Protein AF-A0A8H8DHU2-F1 (afdb_monomer)

Foldseek 3Di:
DDDDQLQRVLVVDPDPVSNLLSVLCVVLVAPDEDEDEDQELVSSLVVLLVCLQHYQEYEYAQVSHPPDDVVSVVSSVVSCVVSVHYYHYPPPDDDD

Secondary structure (DSSP, 8-state):
-PPPPHHHHHHH---HHHHHHHHHHHHHT---EEE---S-HHHHHHHHHHHGGG-SEEEE-GGG-TT--HHHHHHHHHHHHHHT-EEEE-------

InterPro domains:
  IPR001754 Orotidine 5'-phosphate decarboxylase domain [PF00215] (30-96)
  IPR011060 Ribulose-phosphate binding barrel [SSF51366] (3-96)
  IPR013785 Aldolase-type TIM barrel [G3DSA:3.20.20.70] (1-96)

pLDDT: mean 97.48, std 4.55, range [62.38, 98.88]

Structure (mmCIF, N/CA/C/O backbone):
data_AF-A0A8H8DHU2-F1
#
_entry.id   AF-A0A8H8DHU2-F1
#
loop_
_atom_site.group_PDB
_atom_site.id
_atom_site.type_symbol
_atom_site.label_atom_id
_atom_site.label_alt_id
_atom_site.label_comp_id
_atom_site.label_asym_id
_atom_site.label_entity_id
_atom_site.label_seq_id
_atom_site.pdbx_PDB_ins_code
_atom_site.Cartn_x
_atom_site.Cartn_y
_atom_site.Cartn_z
_atom_site.occupancy
_atom_site.B_iso_or_equiv
_atom_site.auth_seq_id
_atom_site.auth_comp_id
_atom_site.auth_asym_id
_atom_site.auth_atom_id
_atom_site.pdbx_PDB_model_num
ATOM 1 N N . MET A 1 1 ? 3.808 8.035 -31.736 1.00 62.38 1 MET A N 1
ATOM 2 C CA . MET A 1 1 ? 4.505 6.861 -31.164 1.00 62.38 1 MET A CA 1
ATOM 3 C C . MET A 1 1 ? 3.591 6.216 -30.139 1.00 62.38 1 MET A C 1
ATOM 5 O O . MET A 1 1 ? 2.938 6.953 -29.411 1.00 62.38 1 MET A O 1
ATOM 9 N N . ALA A 1 2 ? 3.503 4.885 -30.110 1.00 75.50 2 ALA A N 1
ATOM 10 C CA . ALA A 1 2 ? 2.768 4.183 -29.060 1.00 75.50 2 ALA A CA 1
ATOM 11 C C . ALA A 1 2 ? 3.500 4.336 -27.716 1.00 75.50 2 ALA A C 1
ATOM 13 O O . ALA A 1 2 ? 4.729 4.403 -27.685 1.00 75.50 2 ALA A O 1
ATOM 14 N N . ALA A 1 3 ? 2.751 4.423 -26.618 1.00 88.88 3 ALA A N 1
ATOM 15 C CA . ALA A 1 3 ? 3.339 4.446 -25.285 1.00 88.88 3 ALA A CA 1
ATOM 16 C C . ALA A 1 3 ? 3.963 3.080 -24.958 1.00 88.88 3 ALA A C 1
ATOM 18 O O . ALA A 1 3 ? 3.359 2.046 -25.238 1.00 88.88 3 ALA A O 1
ATOM 19 N N . LEU A 1 4 ? 5.147 3.088 -24.337 1.00 95.69 4 LEU A N 1
ATOM 20 C CA . LEU A 1 4 ? 5.771 1.874 -23.809 1.00 95.69 4 LEU A CA 1
ATOM 21 C C . LEU A 1 4 ? 4.872 1.231 -22.744 1.00 95.69 4 LEU A C 1
ATOM 23 O O . LEU A 1 4 ? 4.288 1.915 -21.895 1.00 95.69 4 LEU A O 1
ATOM 27 N N . THR A 1 5 ? 4.813 -0.094 -22.748 1.00 97.12 5 THR A N 1
ATOM 28 C CA . THR A 1 5 ? 4.132 -0.893 -21.728 1.00 97.12 5 THR A CA 1
ATOM 29 C C . THR A 1 5 ? 4.790 -0.730 -20.352 1.00 97.12 5 THR A C 1
ATOM 31 O O . THR A 1 5 ? 5.933 -0.284 -20.229 1.00 97.12 5 THR A O 1
ATOM 34 N N . TYR A 1 6 ? 4.101 -1.127 -19.274 1.00 98.06 6 TYR A N 1
ATOM 35 C CA . TYR A 1 6 ? 4.689 -1.110 -17.926 1.00 98.06 6 TYR A CA 1
ATOM 36 C C . TYR A 1 6 ? 5.974 -1.950 -17.827 1.00 98.06 6 TYR A C 1
ATOM 38 O O . TYR A 1 6 ? 6.936 -1.519 -17.194 1.00 98.06 6 TYR A O 1
ATOM 46 N N . GLY A 1 7 ? 6.014 -3.110 -18.494 1.00 97.06 7 GLY A N 1
ATOM 47 C CA . GLY A 1 7 ? 7.183 -3.992 -18.511 1.00 97.06 7 GLY A CA 1
ATOM 48 C C . GLY A 1 7 ? 8.395 -3.354 -19.191 1.00 97.06 7 GLY A C 1
ATOM 49 O O . GLY A 1 7 ? 9.490 -3.387 -18.634 1.00 97.06 7 GLY A O 1
ATOM 50 N N . GLU A 1 8 ? 8.195 -2.708 -20.341 1.00 96.94 8 GLU A N 1
ATOM 51 C CA . GLU A 1 8 ? 9.255 -1.973 -21.048 1.00 96.94 8 GLU A CA 1
ATOM 52 C C . GLU A 1 8 ? 9.730 -0.773 -20.224 1.00 96.94 8 GLU A C 1
ATOM 54 O O . GLU A 1 8 ? 10.924 -0.610 -19.984 1.00 96.94 8 GLU A O 1
ATOM 59 N N . ARG A 1 9 ? 8.801 0.022 -19.674 1.00 97.00 9 ARG A N 1
ATOM 60 C CA . ARG A 1 9 ? 9.139 1.149 -18.788 1.00 97.00 9 ARG A CA 1
ATOM 61 C C . ARG A 1 9 ? 9.996 0.707 -17.600 1.00 97.00 9 ARG A C 1
ATOM 63 O O . ARG A 1 9 ? 10.948 1.402 -17.253 1.00 97.00 9 ARG A O 1
ATOM 70 N N . ALA A 1 10 ? 9.710 -0.447 -16.995 1.00 97.12 10 ALA A N 1
ATOM 71 C CA . ALA A 1 10 ? 10.474 -0.959 -15.856 1.00 97.12 10 ALA A CA 1
ATOM 72 C C . ALA A 1 10 ? 11.963 -1.210 -16.169 1.00 97.12 10 ALA A C 1
ATOM 74 O O . ALA A 1 10 ? 12.782 -1.208 -15.248 1.00 97.12 10 ALA A O 1
ATOM 75 N N . GLN A 1 11 ? 12.327 -1.416 -17.439 1.00 95.50 11 GLN A N 1
ATOM 76 C CA . GLN A 1 11 ? 13.718 -1.604 -17.865 1.00 95.50 11 GLN A CA 1
ATOM 77 C C . GLN A 1 11 ? 14.494 -0.279 -17.925 1.00 95.50 11 GLN A C 1
ATOM 79 O O . GLN A 1 11 ? 15.710 -0.280 -17.750 1.00 95.50 11 GLN A O 1
ATOM 84 N N . HIS A 1 12 ? 13.798 0.848 -18.109 1.00 93.81 12 HIS A N 1
ATOM 85 C CA . HIS A 1 12 ? 14.408 2.161 -18.345 1.00 93.81 12 HIS A CA 1
ATOM 86 C C . HIS A 1 12 ? 14.435 3.091 -17.122 1.00 93.81 12 HIS A C 1
ATOM 88 O O . HIS A 1 12 ? 15.192 4.058 -17.110 1.00 93.81 12 HIS A O 1
ATOM 94 N N . PHE A 1 13 ? 13.632 2.839 -16.083 1.00 93.31 13 PHE A N 1
ATOM 95 C CA . PHE A 1 13 ? 13.666 3.655 -14.859 1.00 93.31 13 PHE A CA 1
ATOM 96 C C . PHE A 1 13 ? 14.945 3.403 -14.047 1.00 93.31 13 PHE A C 1
ATOM 98 O O . PHE A 1 13 ? 15.468 2.299 -14.059 1.00 93.31 13 PHE A O 1
ATOM 105 N N . ALA A 1 14 ? 15.440 4.390 -13.291 1.00 94.69 14 ALA A N 1
ATOM 106 C CA . ALA A 1 14 ? 16.547 4.191 -12.340 1.00 94.69 14 ALA A CA 1
ATOM 107 C C . ALA A 1 14 ? 16.050 3.876 -10.916 1.00 94.69 14 ALA A C 1
ATOM 109 O O . ALA A 1 14 ? 16.649 3.061 -10.219 1.00 94.69 14 ALA A O 1
ATOM 110 N N . ASN A 1 15 ? 14.926 4.477 -10.508 1.00 97.31 15 ASN A N 1
ATOM 111 C CA . ASN A 1 15 ? 14.357 4.340 -9.167 1.00 97.31 15 ASN A CA 1
ATOM 112 C C . ASN A 1 15 ? 13.891 2.885 -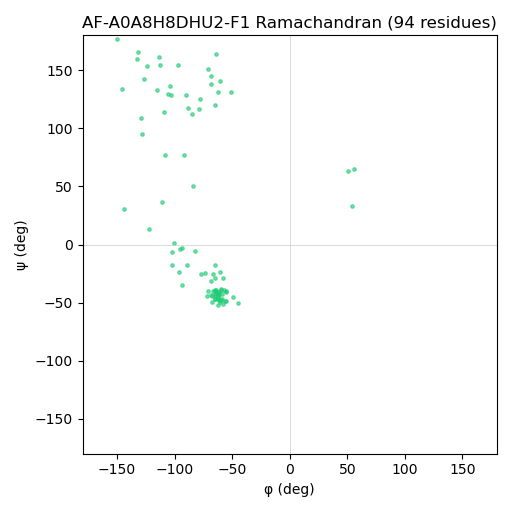8.894 1.00 97.31 15 ASN A C 1
ATOM 114 O O . ASN A 1 15 ? 12.999 2.400 -9.601 1.00 97.31 15 ASN A O 1
ATOM 118 N N . PRO A 1 16 ? 14.437 2.190 -7.872 1.00 97.62 16 PRO A N 1
ATOM 119 C CA . PRO A 1 16 ? 14.063 0.810 -7.556 1.00 97.62 16 PRO A CA 1
ATOM 120 C C . PRO A 1 16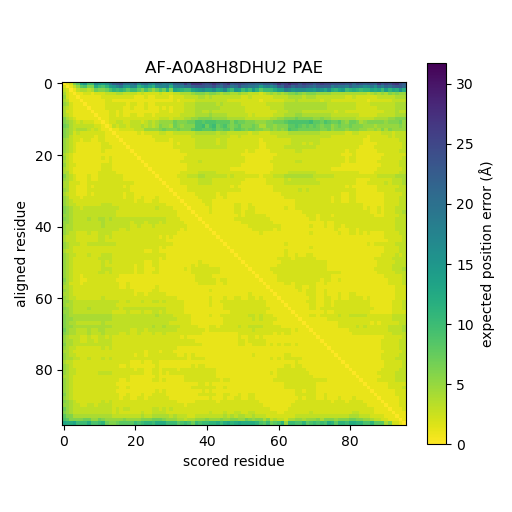 ? 12.579 0.622 -7.218 1.00 97.62 16 PRO A C 1
ATOM 122 O O . PRO A 1 16 ? 11.979 -0.349 -7.672 1.00 97.62 16 PRO A O 1
ATOM 125 N N . ALA A 1 17 ? 11.963 1.558 -6.488 1.00 97.44 17 ALA A N 1
ATOM 126 C CA . ALA A 1 17 ? 10.542 1.501 -6.144 1.00 97.44 17 ALA A CA 1
ATOM 127 C C . ALA A 1 17 ? 9.660 1.612 -7.397 1.00 97.44 17 ALA A C 1
ATOM 129 O O . ALA A 1 17 ? 8.731 0.826 -7.572 1.00 97.44 17 ALA A O 1
ATOM 130 N N . ALA A 1 18 ? 10.009 2.511 -8.323 1.00 98.00 18 ALA A N 1
ATOM 131 C CA . ALA A 1 18 ? 9.308 2.629 -9.602 1.00 98.00 18 ALA A CA 1
ATOM 132 C C . ALA A 1 18 ? 9.437 1.349 -10.446 1.00 98.00 18 ALA A C 1
ATOM 134 O O . ALA A 1 18 ? 8.449 0.889 -11.017 1.00 98.00 18 ALA A O 1
ATOM 135 N N . LYS A 1 19 ? 10.631 0.734 -10.496 1.00 98.12 19 LYS A N 1
ATOM 136 C CA . LYS A 1 19 ? 10.826 -0.562 -11.173 1.00 98.12 19 LYS A CA 1
ATOM 137 C C . LYS A 1 19 ? 9.934 -1.646 -10.574 1.00 98.12 19 LYS A C 1
ATOM 139 O O . LYS A 1 19 ? 9.311 -2.391 -11.329 1.00 98.12 19 LYS A O 1
ATOM 144 N N . SER A 1 20 ? 9.887 -1.746 -9.246 1.00 98.12 20 SER A N 1
ATOM 145 C CA . SER A 1 20 ? 9.069 -2.735 -8.541 1.00 98.12 20 SER A CA 1
ATOM 146 C C . SER A 1 20 ? 7.584 -2.545 -8.835 1.00 98.12 20 SER A C 1
ATOM 148 O O . SER A 1 20 ? 6.937 -3.506 -9.248 1.00 98.12 20 SER A O 1
ATOM 150 N N . LEU A 1 21 ? 7.077 -1.311 -8.742 1.00 98.75 21 LEU A N 1
ATOM 151 C CA . LEU A 1 21 ? 5.682 -0.996 -9.049 1.00 98.75 21 LEU A CA 1
ATOM 152 C C . LEU A 1 21 ? 5.330 -1.351 -10.499 1.00 98.75 21 LEU A C 1
ATOM 154 O O . LEU A 1 21 ? 4.349 -2.039 -10.745 1.00 98.75 21 LEU A O 1
ATOM 158 N N . LEU A 1 22 ? 6.154 -0.950 -11.469 1.00 98.56 22 LEU A N 1
ATOM 159 C CA . LEU A 1 22 ? 5.896 -1.228 -12.886 1.00 98.56 22 LEU A CA 1
ATOM 160 C C . LEU A 1 22 ? 5.920 -2.731 -13.207 1.00 98.56 22 LEU A C 1
ATOM 162 O O . LEU A 1 22 ? 5.075 -3.215 -13.963 1.00 98.56 22 LEU A O 1
ATOM 166 N N . LYS A 1 23 ? 6.856 -3.488 -12.616 1.00 98.38 23 LYS A N 1
ATOM 167 C CA . LYS A 1 23 ? 6.901 -4.956 -12.745 1.00 98.38 23 LYS A CA 1
ATOM 168 C C . LYS A 1 23 ? 5.662 -5.613 -12.139 1.00 98.38 23 LYS A C 1
ATOM 170 O O . LYS A 1 23 ? 5.132 -6.553 -12.728 1.00 98.38 23 LYS A O 1
ATOM 175 N N . LEU A 1 24 ? 5.213 -5.122 -10.987 1.00 98.62 24 LEU A N 1
ATOM 176 C CA . LEU A 1 24 ? 4.000 -5.572 -10.310 1.00 98.62 24 LEU A CA 1
ATOM 177 C C . LEU A 1 24 ? 2.768 -5.302 -11.178 1.00 98.62 24 LEU A C 1
ATOM 179 O O . LEU A 1 24 ? 2.046 -6.241 -11.499 1.00 98.62 24 LEU A O 1
ATOM 183 N N . MET A 1 25 ? 2.585 -4.066 -11.652 1.00 98.75 25 MET A N 1
ATOM 184 C CA . MET A 1 25 ? 1.478 -3.683 -12.539 1.00 98.75 25 MET A CA 1
ATOM 185 C C . MET A 1 25 ? 1.434 -4.550 -13.803 1.00 98.75 25 MET A C 1
ATOM 187 O O . MET A 1 25 ? 0.369 -4.982 -14.240 1.00 98.75 25 MET A O 1
ATOM 191 N N . HIS A 1 26 ? 2.601 -4.844 -14.388 1.00 98.31 26 HIS A N 1
ATOM 192 C CA . HIS A 1 26 ? 2.707 -5.725 -15.548 1.00 98.31 26 HIS A CA 1
ATOM 193 C C . HIS A 1 26 ? 2.295 -7.174 -15.230 1.00 98.31 26 HIS A C 1
ATOM 195 O O . HIS A 1 26 ? 1.520 -7.756 -15.989 1.00 98.31 26 HIS A O 1
ATOM 201 N N . ARG A 1 27 ? 2.782 -7.746 -14.117 1.00 98.12 27 ARG A N 1
ATOM 202 C CA . ARG A 1 27 ? 2.483 -9.126 -13.689 1.00 98.12 27 ARG A CA 1
ATOM 203 C C . ARG A 1 27 ? 1.017 -9.301 -13.288 1.00 98.12 27 ARG A C 1
ATOM 205 O O . ARG A 1 27 ? 0.380 -10.226 -13.776 1.00 98.12 27 ARG A O 1
ATOM 212 N N . LYS A 1 28 ? 0.488 -8.416 -12.438 1.00 98.50 28 LYS A N 1
ATOM 213 C CA . LYS A 1 28 ? -0.894 -8.473 -11.929 1.00 98.50 28 LYS A CA 1
ATOM 214 C C . LYS A 1 28 ? -1.933 -7.877 -12.878 1.00 98.50 28 LYS A C 1
ATOM 216 O O . LYS A 1 28 ? -3.117 -7.945 -12.593 1.00 98.50 28 LYS A O 1
ATOM 221 N N . ARG A 1 29 ? -1.505 -7.279 -13.997 1.00 98.50 29 ARG A N 1
ATOM 222 C CA . ARG A 1 29 ? -2.390 -6.630 -14.984 1.00 98.50 29 ARG A CA 1
ATOM 223 C C . ARG A 1 29 ? -3.318 -5.575 -14.373 1.00 98.50 29 ARG A C 1
ATOM 225 O O . ARG A 1 29 ? -4.408 -5.342 -14.878 1.00 98.50 29 ARG A O 1
ATOM 232 N N . THR A 1 30 ? -2.841 -4.887 -13.342 1.00 98.75 30 THR A N 1
ATOM 233 C CA . THR A 1 30 ? -3.566 -3.808 -12.675 1.00 98.75 30 THR A CA 1
ATOM 234 C C . THR A 1 30 ? -2.717 -2.550 -12.621 1.00 98.75 30 THR A C 1
ATOM 236 O O . THR A 1 30 ? -1.499 -2.592 -12.446 1.00 98.75 30 THR A O 1
ATOM 239 N N . ASN A 1 31 ? -3.373 -1.415 -12.797 1.00 98.62 31 ASN A N 1
ATOM 240 C CA . ASN A 1 31 ? -2.832 -0.087 -12.545 1.00 98.62 31 ASN A CA 1
ATOM 241 C C . ASN A 1 31 ? -3.688 0.680 -11.527 1.00 98.62 31 ASN A C 1
ATOM 243 O O . ASN A 1 31 ? -3.538 1.895 -11.392 1.00 98.62 31 ASN A O 1
ATOM 247 N N . LEU A 1 32 ? -4.591 -0.028 -10.839 1.00 98.88 32 LEU A N 1
ATOM 248 C CA . LEU A 1 32 ? -5.499 0.546 -9.866 1.00 98.88 32 LEU A CA 1
ATOM 249 C C . LEU A 1 32 ? -4.759 0.801 -8.551 1.00 98.88 32 LEU A C 1
ATOM 251 O O . LEU A 1 32 ? -4.182 -0.108 -7.948 1.00 98.88 32 LEU A O 1
ATOM 255 N N . SER A 1 33 ? -4.826 2.050 -8.103 1.00 98.88 33 SER A N 1
ATOM 256 C CA . SER A 1 33 ? -4.498 2.449 -6.739 1.00 98.88 33 SER A CA 1
ATOM 257 C C . SER A 1 33 ? -5.795 2.682 -5.976 1.00 98.88 33 SER A C 1
ATOM 259 O O . SER A 1 33 ? -6.632 3.454 -6.441 1.00 98.88 33 SER A O 1
ATOM 261 N N . VAL A 1 34 ? -5.951 2.071 -4.803 1.00 98.81 34 VAL A N 1
ATOM 262 C CA . VAL A 1 34 ? -7.130 2.284 -3.946 1.00 98.81 34 VAL A CA 1
ATOM 263 C C . VAL A 1 34 ? -6.755 3.152 -2.754 1.00 98.81 34 VAL A C 1
ATOM 265 O O . VAL A 1 34 ? -5.784 2.870 -2.057 1.00 98.81 34 VAL A O 1
ATOM 268 N N . ALA A 1 35 ? -7.536 4.206 -2.527 1.00 98.75 35 ALA A N 1
ATOM 269 C CA . ALA A 1 35 ? -7.502 5.011 -1.313 1.00 98.75 35 ALA A CA 1
ATOM 270 C C . ALA A 1 35 ? -8.453 4.401 -0.277 1.00 98.75 35 ALA A C 1
ATOM 272 O O . ALA A 1 35 ? -9.653 4.309 -0.531 1.00 98.75 35 ALA A O 1
ATOM 273 N N . VAL A 1 36 ? -7.920 3.965 0.866 1.00 98.12 36 VAL A N 1
ATOM 274 C CA . VAL A 1 36 ? -8.711 3.362 1.951 1.00 98.12 36 VAL A CA 1
ATOM 275 C C . VAL A 1 36 ? -8.783 4.347 3.114 1.00 98.12 36 VAL A C 1
ATOM 277 O O . VAL A 1 36 ? -8.070 4.217 4.105 1.00 98.12 36 VAL A O 1
ATOM 280 N N . ASP A 1 37 ? -9.627 5.365 2.964 1.00 98.44 37 ASP A N 1
ATOM 281 C CA . ASP A 1 37 ? -9.776 6.442 3.946 1.00 98.44 37 ASP A CA 1
ATOM 282 C C . ASP A 1 37 ? -10.891 6.090 4.957 1.00 98.44 37 ASP A C 1
ATOM 284 O O . ASP A 1 37 ? -12.024 6.561 4.867 1.00 98.44 37 ASP A O 1
ATOM 288 N N . VAL A 1 38 ? -10.571 5.200 5.902 1.00 98.69 38 VAL A N 1
ATOM 289 C CA . VAL A 1 38 ? -11.445 4.776 7.016 1.00 98.69 38 VAL A CA 1
ATOM 290 C C . VAL A 1 38 ? -10.741 5.006 8.352 1.00 98.69 38 VAL A C 1
ATOM 292 O O . VAL A 1 38 ? -9.515 4.972 8.411 1.00 98.69 38 VAL A O 1
ATOM 295 N N . THR A 1 39 ? -11.496 5.206 9.435 1.00 98.62 39 THR A N 1
ATOM 296 C CA . THR A 1 39 ? -10.915 5.604 10.733 1.00 98.62 39 THR A CA 1
ATOM 297 C C . THR A 1 39 ? -10.644 4.447 11.696 1.00 98.62 39 THR A C 1
ATOM 299 O O . THR A 1 39 ? -10.086 4.666 12.767 1.00 98.62 39 THR A O 1
ATOM 302 N N . LYS A 1 40 ? -11.015 3.207 11.342 1.00 98.75 40 LYS A N 1
ATOM 303 C CA . LYS A 1 40 ? -10.827 2.015 12.187 1.00 98.75 40 LYS A CA 1
ATOM 304 C C . LYS A 1 40 ? -9.852 1.020 11.565 1.00 98.75 40 LYS A C 1
ATOM 306 O O . LYS A 1 40 ? -10.024 0.618 10.410 1.00 98.75 40 LYS A O 1
ATOM 311 N N . LYS A 1 41 ? -8.900 0.528 12.365 1.00 98.50 41 LYS A N 1
ATOM 312 C CA . LYS A 1 41 ? -7.921 -0.518 12.010 1.00 98.50 41 LYS A CA 1
ATOM 313 C C . LYS A 1 41 ? -8.589 -1.736 11.371 1.00 98.50 41 LYS A C 1
ATOM 315 O O . LYS A 1 41 ? -8.121 -2.241 10.351 1.00 98.50 41 LYS A O 1
ATOM 320 N N . ALA A 1 42 ? -9.702 -2.195 11.947 1.00 98.69 42 ALA A N 1
ATOM 321 C CA . ALA A 1 42 ? -10.424 -3.371 11.462 1.00 98.69 42 ALA A CA 1
ATOM 322 C C . ALA A 1 42 ? -10.972 -3.190 10.035 1.00 98.69 42 ALA A C 1
ATOM 324 O O . ALA A 1 42 ? -10.854 -4.102 9.214 1.00 98.69 42 ALA A O 1
ATOM 325 N N . ASP A 1 43 ? -11.530 -2.019 9.721 1.00 98.81 43 ASP A N 1
ATOM 326 C CA . ASP A 1 43 ? -12.059 -1.727 8.387 1.00 98.81 43 ASP A CA 1
ATOM 327 C C . ASP A 1 43 ? -10.951 -1.562 7.355 1.00 98.81 43 ASP A C 1
ATOM 329 O O . ASP A 1 43 ? -11.076 -2.087 6.248 1.00 98.81 43 ASP A O 1
ATOM 333 N N . LEU A 1 44 ? -9.850 -0.902 7.729 1.00 98.88 44 LEU A N 1
ATOM 334 C CA . LEU A 1 44 ? -8.687 -0.746 6.858 1.00 98.88 44 LEU A CA 1
ATOM 335 C C . LEU A 1 44 ? -8.154 -2.119 6.441 1.00 98.88 44 LEU A C 1
ATOM 337 O O . LEU A 1 44 ? -8.017 -2.390 5.249 1.00 98.88 44 LEU A O 1
ATOM 341 N N . LEU A 1 45 ? -7.920 -3.011 7.407 1.00 98.88 45 LEU A N 1
ATOM 342 C CA . LEU A 1 45 ? -7.401 -4.355 7.144 1.00 98.88 45 LEU A CA 1
ATOM 343 C C . LEU A 1 45 ? -8.385 -5.210 6.338 1.00 98.88 45 LEU A C 1
ATOM 345 O O . LEU A 1 45 ? -7.969 -5.914 5.420 1.00 98.88 45 LEU A O 1
ATOM 349 N N . ARG A 1 46 ? -9.689 -5.124 6.632 1.00 98.88 46 ARG A N 1
ATOM 350 C CA . ARG A 1 46 ? -10.732 -5.836 5.880 1.00 98.88 46 ARG A CA 1
ATOM 351 C C . ARG A 1 46 ? -10.786 -5.388 4.420 1.00 98.88 46 ARG A C 1
ATOM 353 O O . ARG A 1 46 ? -10.896 -6.228 3.531 1.00 98.88 46 ARG A O 1
ATOM 360 N N . LEU A 1 47 ? -10.724 -4.081 4.167 1.00 98.88 47 LEU A N 1
ATOM 361 C CA . LEU A 1 47 ? -10.722 -3.539 2.810 1.00 98.88 47 LEU A CA 1
ATOM 362 C C . LEU A 1 47 ? -9.420 -3.884 2.084 1.00 98.88 47 LEU A C 1
ATOM 364 O O . LEU A 1 47 ? -9.485 -4.328 0.943 1.00 98.88 47 LEU A O 1
ATOM 368 N N . ALA A 1 48 ? -8.268 -3.757 2.747 1.00 98.81 48 ALA A N 1
ATOM 369 C CA . ALA A 1 48 ? -6.969 -4.125 2.189 1.00 98.81 48 ALA A CA 1
ATOM 370 C C . ALA A 1 48 ? -6.900 -5.606 1.774 1.00 98.81 48 ALA A C 1
ATOM 372 O O . ALA A 1 48 ? -6.400 -5.905 0.693 1.00 98.81 48 ALA A O 1
ATOM 373 N N . GLU A 1 49 ? -7.438 -6.520 2.590 1.00 98.81 49 GLU A N 1
ATOM 374 C CA . GLU A 1 49 ? -7.566 -7.943 2.244 1.00 98.81 49 GLU A CA 1
ATOM 375 C C . GLU A 1 49 ? -8.464 -8.136 1.014 1.00 98.81 49 GLU A C 1
ATOM 377 O O . GLU A 1 49 ? -8.085 -8.827 0.073 1.00 98.81 49 GLU A O 1
ATOM 382 N N . ALA A 1 50 ? -9.634 -7.489 0.991 1.00 98.81 50 ALA A N 1
ATOM 383 C CA . ALA A 1 50 ? -10.611 -7.658 -0.081 1.00 98.81 50 ALA A CA 1
ATOM 384 C C . ALA A 1 50 ? -10.128 -7.109 -1.435 1.00 98.81 50 ALA A C 1
ATOM 386 O O . ALA A 1 50 ? -10.377 -7.729 -2.467 1.00 98.81 50 ALA A O 1
ATOM 387 N N . VAL A 1 51 ? -9.457 -5.951 -1.447 1.00 98.75 51 VAL A N 1
ATOM 388 C CA . VAL A 1 51 ? -8.977 -5.325 -2.693 1.00 98.75 51 VAL A CA 1
ATOM 389 C C . VAL A 1 51 ? -7.581 -5.787 -3.103 1.00 98.75 51 VAL A C 1
ATOM 391 O O . VAL A 1 51 ? -7.205 -5.608 -4.259 1.00 98.75 51 VAL A O 1
ATOM 394 N N . GLY A 1 52 ? -6.811 -6.375 -2.182 1.00 98.81 52 GLY A N 1
ATOM 395 C CA . GLY A 1 52 ? -5.408 -6.743 -2.368 1.00 98.81 52 GLY A CA 1
ATOM 396 C C . GLY A 1 52 ? -5.100 -7.436 -3.703 1.00 98.81 52 GLY A C 1
AT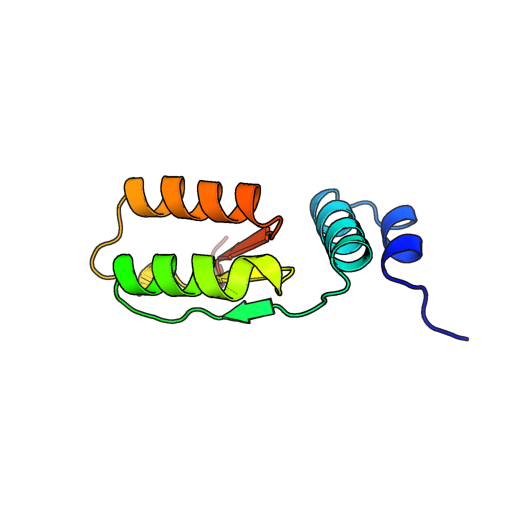OM 397 O O . GLY A 1 52 ? -4.194 -6.977 -4.408 1.00 98.81 52 GLY A O 1
ATOM 398 N N . PRO A 1 53 ? -5.843 -8.486 -4.107 1.00 98.69 53 PRO A N 1
ATOM 399 C CA . PRO A 1 53 ? -5.606 -9.191 -5.369 1.00 98.69 53 PRO A CA 1
ATOM 400 C C . PRO A 1 53 ? -5.689 -8.303 -6.621 1.00 98.69 53 PRO A C 1
ATOM 402 O O . PRO A 1 53 ? -4.967 -8.543 -7.586 1.00 98.69 53 PRO A O 1
ATOM 405 N N . GLU A 1 54 ? -6.479 -7.228 -6.584 1.00 98.75 54 GLU A N 1
ATOM 406 C CA . GLU A 1 54 ? -6.858 -6.434 -7.761 1.00 98.75 54 GLU A CA 1
ATOM 407 C C . GLU A 1 54 ? -6.090 -5.108 -7.900 1.00 98.75 54 GLU A C 1
ATOM 409 O O . GLU A 1 54 ? -6.224 -4.407 -8.906 1.00 98.75 54 GLU A O 1
ATOM 414 N N . ILE A 1 55 ? -5.268 -4.732 -6.914 1.00 98.88 55 ILE A N 1
ATOM 415 C CA . ILE A 1 55 ? -4.596 -3.421 -6.869 1.00 98.88 55 ILE A CA 1
ATOM 416 C C . ILE A 1 55 ? -3.078 -3.525 -7.034 1.00 98.88 55 ILE A C 1
ATOM 418 O O . ILE A 1 55 ? -2.461 -4.536 -6.691 1.00 98.88 55 ILE A O 1
ATOM 422 N N . CYS A 1 56 ? -2.450 -2.454 -7.526 1.00 98.88 56 CYS A N 1
ATOM 423 C CA . CYS A 1 56 ? -0.992 -2.306 -7.487 1.00 98.88 56 CYS A CA 1
ATOM 424 C C . CYS A 1 56 ? -0.502 -1.481 -6.293 1.00 98.88 56 CYS A C 1
ATOM 426 O O . CYS A 1 56 ? 0.657 -1.604 -5.892 1.00 98.88 56 CYS A O 1
ATOM 428 N N . LEU A 1 57 ? -1.367 -0.623 -5.751 1.00 98.88 57 LEU A N 1
ATOM 429 C CA . LEU A 1 57 ? -1.023 0.342 -4.717 1.00 98.88 57 LEU A CA 1
ATOM 430 C C . LEU A 1 57 ? -2.206 0.533 -3.760 1.00 98.88 57 LEU A C 1
ATOM 432 O O . LEU A 1 57 ? -3.341 0.717 -4.201 1.00 98.88 57 LEU A O 1
ATOM 436 N N . LEU A 1 58 ? -1.933 0.514 -2.460 1.00 98.88 58 LEU A N 1
ATOM 437 C CA . LEU A 1 58 ? -2.877 0.900 -1.418 1.00 98.88 58 LEU A CA 1
ATOM 438 C C . LEU A 1 58 ? -2.407 2.224 -0.819 1.00 98.88 58 LEU A C 1
ATOM 440 O O . LEU A 1 58 ? -1.330 2.295 -0.224 1.00 98.88 58 LEU A O 1
ATOM 444 N N . LYS A 1 59 ? -3.199 3.278 -1.014 1.00 98.88 59 LYS A N 1
ATOM 445 C CA . LYS A 1 59 ? -2.945 4.598 -0.441 1.00 98.88 59 LYS A CA 1
ATOM 446 C C . LYS A 1 59 ? -3.625 4.700 0.919 1.00 98.88 59 LYS A C 1
ATOM 448 O O . LYS A 1 59 ? -4.835 4.483 1.017 1.00 98.88 59 LYS A O 1
ATOM 453 N N . THR A 1 60 ? -2.871 5.101 1.928 1.00 98.88 60 THR A N 1
ATOM 454 C CA . THR A 1 60 ? -3.346 5.286 3.300 1.00 98.88 60 THR A CA 1
ATOM 455 C C . THR A 1 60 ? -3.312 6.752 3.729 1.00 98.88 60 THR A C 1
ATOM 457 O O . THR A 1 60 ? -2.660 7.583 3.094 1.00 98.88 60 THR A O 1
ATOM 460 N N . HIS A 1 61 ? -4.066 7.044 4.783 1.00 98.75 61 HIS A N 1
ATOM 461 C CA . HIS A 1 61 ? -3.870 8.161 5.701 1.00 98.75 61 HIS A CA 1
ATOM 462 C C . HIS A 1 61 ? -3.887 7.530 7.097 1.00 98.75 61 HIS A C 1
ATOM 464 O O . HIS A 1 61 ? -4.951 7.199 7.617 1.00 98.75 61 HIS A O 1
ATOM 470 N N . ILE A 1 62 ? -2.727 7.208 7.664 1.00 98.44 62 ILE A N 1
ATOM 471 C CA . ILE A 1 62 ? -2.682 6.524 8.970 1.00 98.44 62 ILE A CA 1
ATOM 472 C C . ILE A 1 62 ? -3.048 7.474 10.115 1.00 98.44 62 ILE A C 1
ATOM 474 O O . ILE A 1 62 ? -3.550 7.038 11.147 1.00 98.44 62 ILE A O 1
ATOM 478 N N . ASP A 1 63 ? -2.859 8.773 9.908 1.00 98.38 63 ASP A N 1
ATOM 479 C CA . ASP A 1 63 ? -3.183 9.840 10.853 1.00 98.38 63 ASP A CA 1
ATOM 480 C C . ASP A 1 63 ? -4.685 9.996 11.144 1.00 98.38 63 ASP A C 1
ATOM 482 O O . ASP A 1 63 ? -5.038 10.578 12.169 1.00 98.38 63 ASP A O 1
ATOM 486 N N . ILE A 1 64 ? -5.568 9.448 10.302 1.00 98.62 64 ILE A N 1
ATOM 487 C CA . ILE A 1 64 ? -7.019 9.417 10.556 1.00 98.62 64 ILE A CA 1
ATOM 488 C C . ILE A 1 64 ? -7.497 8.123 11.236 1.00 98.62 64 ILE A C 1
ATOM 490 O O . ILE A 1 64 ? -8.687 8.000 11.529 1.00 98.62 64 ILE A O 1
ATOM 494 N N . VAL A 1 65 ? -6.611 7.146 11.470 1.00 98.75 65 VAL A N 1
ATOM 495 C CA . VAL A 1 65 ? -6.962 5.876 12.123 1.00 98.75 65 VAL A CA 1
ATOM 496 C C . VAL A 1 65 ? -6.906 6.048 13.642 1.00 98.75 65 VAL A C 1
ATOM 498 O O . VAL A 1 65 ? -5.841 6.226 14.227 1.00 98.75 65 VAL A O 1
ATOM 501 N N . GLU A 1 66 ? -8.064 5.978 14.291 1.00 98.62 66 GLU A N 1
ATOM 502 C CA . GLU A 1 66 ? -8.23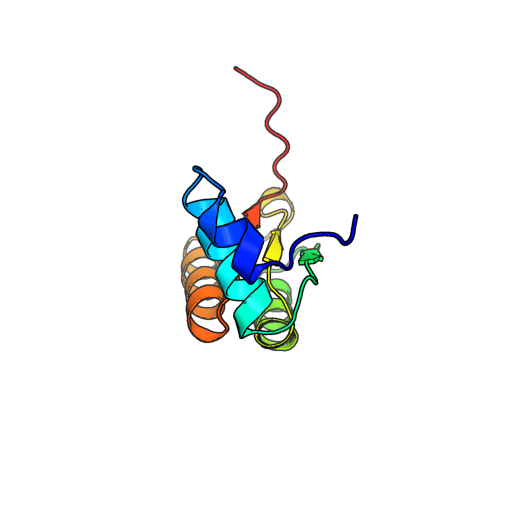9 6.291 15.716 1.00 98.62 66 GLU A CA 1
ATOM 503 C C . GLU A 1 66 ? -7.565 5.274 16.651 1.00 98.62 66 GLU A C 1
ATOM 505 O O . GLU A 1 66 ? -7.140 5.622 17.750 1.00 98.62 66 GLU A O 1
ATOM 510 N N . ASP A 1 67 ? -7.490 4.012 16.229 1.00 98.50 67 ASP A N 1
ATOM 511 C CA . ASP A 1 67 ? -6.928 2.877 16.964 1.00 98.50 67 ASP A CA 1
ATOM 512 C C . ASP A 1 67 ? -5.619 2.370 16.330 1.00 98.50 67 ASP A C 1
ATOM 514 O O . ASP A 1 67 ? -5.358 1.165 16.278 1.00 98.50 67 ASP A O 1
ATOM 518 N N . PHE A 1 68 ? -4.802 3.301 15.821 1.00 98.62 68 PHE A N 1
ATOM 519 C CA . PHE A 1 68 ? -3.489 3.007 15.248 1.00 98.62 68 PHE A CA 1
ATOM 520 C C . PHE A 1 68 ? -2.527 2.405 16.285 1.00 98.62 68 PHE A C 1
ATOM 522 O O . PHE A 1 68 ? -2.311 2.958 17.364 1.00 98.62 68 PHE A O 1
ATOM 529 N N . ASP A 1 69 ? -1.881 1.302 15.910 1.00 98.56 69 ASP A N 1
ATOM 530 C CA . ASP A 1 69 ? -0.800 0.664 16.655 1.00 98.56 69 ASP A CA 1
ATOM 531 C C . ASP A 1 69 ? 0.178 -0.065 15.714 1.00 98.56 69 ASP A C 1
ATOM 533 O O . ASP A 1 69 ? -0.008 -0.128 14.497 1.00 98.56 69 ASP A O 1
ATOM 537 N N . GLN A 1 70 ? 1.249 -0.630 16.277 1.00 98.31 70 GLN A N 1
ATOM 538 C CA . GLN A 1 70 ? 2.232 -1.390 15.497 1.00 98.31 70 GLN A CA 1
ATOM 539 C C . GLN A 1 70 ? 1.630 -2.667 14.878 1.00 98.31 70 GLN A C 1
ATOM 541 O O . GLN A 1 70 ? 2.051 -3.078 13.798 1.00 98.31 70 GLN A O 1
ATOM 546 N N . GLU A 1 71 ? 0.608 -3.261 15.507 1.00 98.62 71 GLU A N 1
ATOM 547 C CA . GLU A 1 71 ? -0.084 -4.442 14.974 1.00 98.62 71 GLU A CA 1
ATOM 548 C C . GLU A 1 71 ? -0.737 -4.137 13.616 1.00 98.62 71 GLU A C 1
ATOM 550 O O . GLU A 1 71 ? -0.642 -4.946 12.692 1.00 98.62 71 GLU A O 1
ATOM 555 N N . LEU A 1 72 ? -1.357 -2.959 13.458 1.00 98.69 72 LEU A N 1
ATOM 556 C CA . LEU A 1 72 ? -1.881 -2.502 12.167 1.00 98.69 72 LEU A CA 1
ATOM 557 C C . LEU A 1 72 ? -0.791 -2.492 11.091 1.00 98.69 72 LEU A C 1
ATOM 559 O O . LEU A 1 72 ? -1.012 -3.018 10.000 1.00 98.69 72 LEU A O 1
ATOM 563 N N . VAL A 1 73 ? 0.376 -1.917 11.393 1.00 98.69 73 VAL A N 1
ATOM 564 C CA . VAL A 1 73 ? 1.496 -1.827 10.443 1.00 98.69 73 VAL A CA 1
ATOM 565 C C . VAL A 1 73 ? 1.956 -3.222 10.026 1.00 98.69 73 VAL A C 1
ATOM 567 O O . VAL A 1 73 ? 2.051 -3.509 8.831 1.00 98.69 73 VAL A O 1
ATOM 570 N N . ASP A 1 74 ? 2.17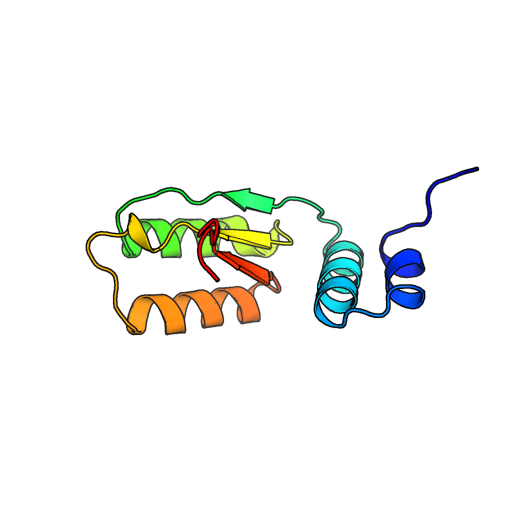9 -4.109 10.994 1.00 98.81 74 ASP A N 1
ATOM 571 C CA . ASP A 1 74 ? 2.667 -5.465 10.742 1.00 98.81 74 ASP A CA 1
ATOM 572 C C . ASP A 1 74 ? 1.674 -6.266 9.889 1.00 98.81 74 ASP A C 1
ATOM 574 O O . ASP A 1 74 ? 2.059 -6.931 8.919 1.00 98.81 74 ASP A O 1
ATOM 578 N N . ARG A 1 75 ? 0.376 -6.149 10.194 1.00 98.81 75 ARG A N 1
ATOM 579 C CA . ARG A 1 75 ? -0.687 -6.814 9.435 1.00 98.81 75 ARG A CA 1
ATOM 580 C C . ARG A 1 75 ? -0.827 -6.243 8.031 1.00 98.81 75 ARG A C 1
ATOM 582 O O . ARG A 1 75 ? -0.906 -7.022 7.086 1.00 98.81 75 ARG A O 1
ATOM 589 N N . LEU A 1 76 ? -0.801 -4.921 7.864 1.00 98.81 76 LEU A N 1
ATOM 590 C CA . LEU A 1 76 ? -0.909 -4.289 6.548 1.00 98.81 76 LEU A CA 1
ATOM 591 C C . LEU A 1 76 ? 0.284 -4.641 5.646 1.00 98.81 76 LEU A C 1
ATOM 593 O O . LEU A 1 76 ? 0.100 -4.930 4.464 1.00 98.81 76 LEU A O 1
ATOM 597 N N . VAL A 1 77 ? 1.499 -4.697 6.203 1.00 98.81 77 VAL A N 1
ATOM 598 C CA . VAL A 1 77 ? 2.693 -5.184 5.490 1.00 98.81 77 VAL A CA 1
ATOM 599 C C . VAL A 1 77 ? 2.558 -6.667 5.135 1.00 98.81 77 VAL A C 1
ATOM 601 O O . VAL A 1 77 ? 2.953 -7.071 4.039 1.00 98.81 77 VAL A O 1
ATOM 604 N N . GLY A 1 78 ? 1.982 -7.480 6.026 1.00 98.88 78 GLY A N 1
ATOM 605 C CA . GLY A 1 78 ? 1.634 -8.873 5.745 1.00 98.88 78 GLY A CA 1
ATOM 606 C C . GLY A 1 78 ? 0.716 -9.004 4.527 1.00 98.88 78 GLY A C 1
ATOM 607 O O . GLY A 1 78 ? 1.040 -9.745 3.599 1.00 98.88 78 GLY A O 1
ATOM 608 N N . LEU A 1 79 ? -0.359 -8.213 4.478 1.00 98.88 79 LEU A N 1
ATOM 609 C CA . LEU A 1 79 ? -1.295 -8.164 3.349 1.00 98.88 79 LEU A CA 1
ATOM 610 C C . LEU A 1 79 ? -0.622 -7.714 2.050 1.00 98.88 79 LEU A C 1
ATOM 612 O O . LEU A 1 79 ? -0.823 -8.335 1.009 1.00 98.88 79 LEU A O 1
ATOM 616 N N . ALA A 1 80 ? 0.220 -6.679 2.113 1.00 98.88 80 ALA A N 1
ATOM 617 C CA . ALA A 1 80 ? 0.963 -6.177 0.959 1.00 98.88 80 ALA A CA 1
ATOM 618 C C . ALA A 1 80 ? 1.886 -7.244 0.353 1.00 98.88 80 ALA A C 1
ATOM 620 O O . ALA A 1 80 ? 1.989 -7.360 -0.868 1.00 98.88 80 ALA A O 1
ATOM 621 N N . ARG A 1 81 ? 2.526 -8.063 1.200 1.00 98.75 81 ARG A N 1
ATOM 622 C CA . ARG A 1 81 ? 3.349 -9.201 0.763 1.00 98.75 81 ARG A CA 1
ATOM 623 C C . ARG A 1 81 ? 2.502 -10.346 0.211 1.00 98.75 81 ARG A C 1
ATOM 625 O O . ARG A 1 81 ? 2.867 -10.903 -0.818 1.00 98.75 81 ARG A O 1
ATOM 632 N N . GLN A 1 82 ? 1.403 -10.689 0.885 1.00 98.69 82 GLN A N 1
ATOM 633 C CA . GLN A 1 82 ? 0.507 -11.780 0.493 1.00 98.69 82 GLN A CA 1
ATOM 634 C C . GLN A 1 82 ? -0.135 -11.524 -0.874 1.00 98.69 82 GLN A C 1
ATOM 636 O O . GLN A 1 82 ? -0.153 -12.409 -1.725 1.00 98.69 82 GLN A O 1
ATOM 641 N N . HIS A 1 83 ? -0.639 -10.309 -1.081 1.00 98.75 83 HIS A N 1
ATOM 642 C CA . HIS A 1 83 ? -1.403 -9.935 -2.269 1.00 98.75 83 HIS A CA 1
ATOM 643 C C . HIS A 1 83 ? -0.589 -9.169 -3.309 1.00 98.75 83 HIS A C 1
ATOM 645 O O . HIS A 1 83 ? -1.132 -8.797 -4.348 1.00 98.75 83 HIS A O 1
ATOM 651 N N . ASP A 1 84 ? 0.701 -8.942 -3.056 1.00 98.56 84 ASP A N 1
ATOM 652 C CA . ASP A 1 84 ? 1.629 -8.298 -3.986 1.00 98.56 84 ASP A CA 1
ATOM 653 C C . ASP A 1 84 ? 1.116 -6.916 -4.438 1.00 98.56 84 ASP A C 1
ATOM 65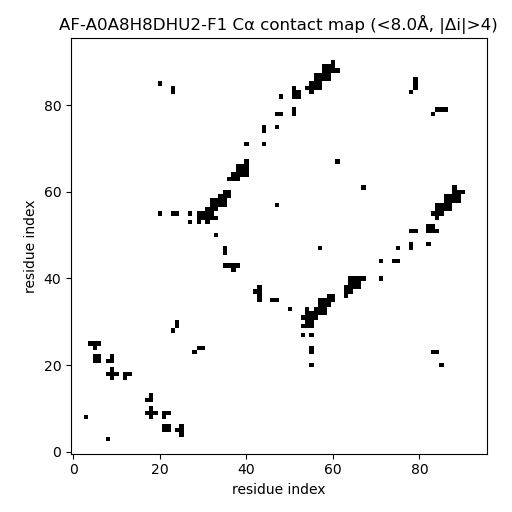5 O O . ASP A 1 84 ? 0.767 -6.690 -5.598 1.00 98.56 84 ASP A O 1
ATOM 659 N N . PHE A 1 85 ? 1.031 -5.984 -3.483 1.00 98.88 85 PHE A N 1
ATOM 660 C CA . PHE A 1 85 ? 0.777 -4.554 -3.708 1.00 98.88 85 PHE A CA 1
ATOM 661 C C . PHE A 1 85 ? 1.764 -3.695 -2.902 1.00 98.88 85 PHE A C 1
ATOM 663 O O . PHE A 1 85 ? 2.368 -4.155 -1.936 1.00 98.88 85 PHE A O 1
ATOM 670 N N . MET A 1 86 ? 1.948 -2.432 -3.293 1.00 98.81 86 MET A N 1
ATOM 671 C CA . MET A 1 86 ? 2.761 -1.467 -2.538 1.00 98.81 86 MET A CA 1
ATOM 672 C C . MET A 1 86 ? 1.886 -0.584 -1.635 1.00 98.81 86 MET A C 1
ATOM 674 O O . MET A 1 86 ? 0.717 -0.361 -1.935 1.00 98.81 86 MET A O 1
ATOM 678 N N . ILE A 1 87 ? 2.450 -0.049 -0.551 1.00 98.88 87 ILE A N 1
ATOM 679 C CA . ILE A 1 87 ? 1.762 0.889 0.352 1.00 98.88 87 ILE A CA 1
ATOM 680 C C . ILE A 1 87 ? 2.285 2.305 0.085 1.00 98.88 87 ILE A C 1
ATOM 682 O O . ILE A 1 87 ? 3.494 2.498 -0.060 1.00 98.88 87 ILE A O 1
ATOM 686 N N . PHE A 1 88 ? 1.385 3.285 0.021 1.00 98.88 88 PHE A N 1
ATOM 687 C CA . PHE A 1 88 ? 1.714 4.702 -0.118 1.00 98.88 88 PHE A CA 1
ATOM 688 C C . PHE A 1 88 ? 0.979 5.528 0.941 1.00 98.88 88 PHE A C 1
ATOM 690 O O . PHE A 1 88 ? -0.230 5.720 0.860 1.00 98.88 88 PHE A O 1
ATOM 697 N N . GLU A 1 89 ? 1.720 6.045 1.917 1.00 98.75 89 GLU A N 1
ATOM 698 C CA . GLU A 1 89 ? 1.170 6.970 2.905 1.00 98.75 89 GLU A CA 1
ATOM 699 C C . GLU A 1 89 ? 1.064 8.380 2.309 1.00 98.75 89 GLU A C 1
ATOM 701 O O . GLU A 1 89 ? 2.075 9.011 1.983 1.00 98.75 89 GLU A O 1
ATOM 706 N N . ASP A 1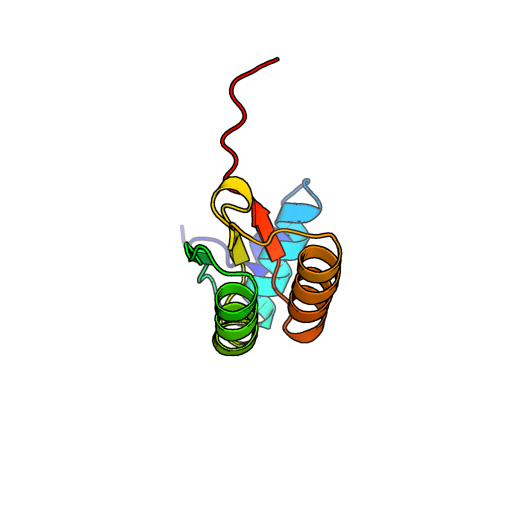 90 ? -0.159 8.896 2.191 1.00 98.69 90 ASP A N 1
ATOM 707 C CA . ASP A 1 90 ? -0.452 10.218 1.626 1.00 98.69 90 ASP A CA 1
ATOM 708 C C . ASP A 1 90 ? -0.309 11.332 2.676 1.00 98.69 90 ASP A C 1
ATOM 710 O O . ASP A 1 90 ? -1.180 12.181 2.865 1.00 98.69 90 ASP A O 1
ATOM 714 N N . ARG A 1 91 ? 0.835 11.335 3.371 1.00 98.62 91 ARG A N 1
ATOM 715 C CA . ARG A 1 91 ? 1.106 12.256 4.482 1.00 98.62 91 ARG A CA 1
ATOM 716 C C . ARG A 1 91 ? 1.223 13.714 4.042 1.00 98.62 91 AR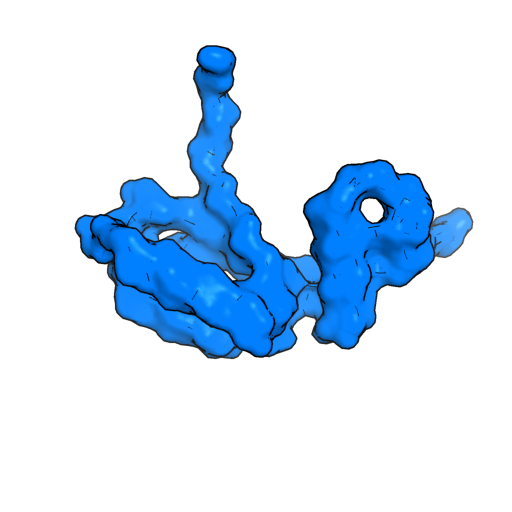G A C 1
ATOM 718 O O . ARG A 1 91 ? 1.023 14.606 4.863 1.00 98.62 91 ARG A O 1
ATOM 725 N N . LYS A 1 92 ? 1.597 13.954 2.779 1.00 98.00 92 LYS A N 1
ATOM 726 C CA . LYS A 1 92 ?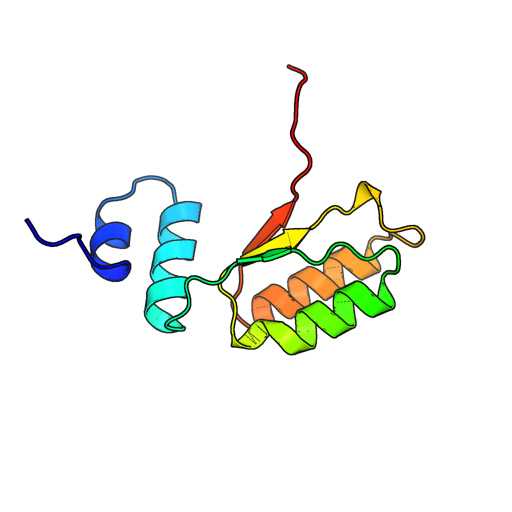 1.893 15.287 2.220 1.00 98.00 92 LYS A CA 1
ATOM 727 C C . LYS A 1 92 ? 2.884 16.066 3.095 1.00 98.00 92 LYS A C 1
ATOM 729 O O . LYS A 1 92 ? 2.540 17.094 3.672 1.00 98.00 92 LYS A O 1
ATOM 734 N N . PHE A 1 93 ? 4.111 15.551 3.221 1.00 97.69 93 PHE A N 1
ATOM 735 C CA . PHE A 1 93 ? 5.192 16.278 3.896 1.00 97.69 93 PHE A CA 1
ATOM 736 C C . PHE A 1 93 ? 5.320 17.696 3.325 1.00 97.69 93 PHE A C 1
ATOM 738 O O . PHE A 1 93 ? 5.340 17.879 2.108 1.00 97.69 93 PHE A O 1
ATOM 745 N N . ALA A 1 94 ? 5.386 18.682 4.215 1.00 97.38 94 ALA A N 1
ATOM 746 C CA . ALA A 1 94 ? 5.431 20.103 3.879 1.00 97.38 94 ALA A CA 1
ATOM 747 C C . ALA A 1 94 ? 6.333 20.878 4.858 1.00 97.38 94 ALA A C 1
ATOM 749 O O . ALA A 1 94 ? 6.080 22.043 5.149 1.00 97.38 94 ALA A O 1
ATOM 750 N N . ASP A 1 95 ? 7.360 20.200 5.370 1.00 96.25 95 ASP A N 1
ATOM 751 C CA . ASP A 1 95 ? 8.420 20.752 6.220 1.00 96.25 95 ASP A CA 1
ATOM 752 C C . ASP A 1 95 ? 9.791 20.287 5.678 1.00 96.25 95 ASP A C 1
ATOM 754 O O . ASP A 1 95 ? 9.814 19.399 4.812 1.00 96.25 95 ASP A O 1
ATOM 758 N N . ILE A 1 96 ? 10.901 20.895 6.124 1.00 91.38 96 ILE A N 1
ATOM 759 C CA . ILE A 1 96 ? 12.275 20.631 5.624 1.00 91.38 96 ILE A CA 1
ATOM 760 C C . ILE A 1 96 ? 13.159 19.827 6.578 1.00 91.38 96 ILE A C 1
ATOM 762 O O . ILE A 1 96 ? 13.052 20.003 7.809 1.00 91.38 96 ILE A O 1
#

Solvent-accessible surface area (backbone atoms only — not comparable to full-atom values): 5576 Å² total; per-residue (Å²): 134,84,80,78,51,47,57,60,48,33,73,72,52,84,55,67,68,59,27,51,50,25,44,43,23,49,74,68,72,21,86,42,66,46,74,56,88,50,47,42,53,68,58,41,53,54,50,49,62,72,45,25,76,66,27,35,31,42,36,36,51,70,89,59,26,78,67,71,51,71,67,54,54,56,50,52,53,47,46,28,65,75,36,58,32,46,82,42,76,67,74,71,88,86,80,134

Radius of gyration: 14.81 Å; Cα contacts (8 Å, |Δi|>4): 125; chains: 1; bounding box: 29×32×48 Å

Sequence (96 aa):
MAALTYGERAQHFANPAAKSLLKLMHRKRTNLSVAVDVTKKADLLRLAEAVGPEICLLKTHIDIVEDFDQELVDRLVGLARQHDFMIFEDRKFADI

Organism: NCBI:txid278681

Mean predicted aligned error: 2.54 Å

Nearest PDB structures (foldseek):
  2v30-assembly1_A  TM=9.669E-01  e=2.538E-09  Homo sapiens
  2jgy-assembly1_A  TM=9.579E-01  e=4.222E-09  Homo sapiens
  8u0z-assembly1_A  TM=9.788E-01  e=5.803E-09  Coffea arabica
  2qcc-assembly1_A  TM=9.714E-01  e=9.059E-09  Homo sapiens
  8u0z-assembly1_B  TM=9.762E-01  e=1.096E-08  Coffea arabica